Protein AF-A0A817XVI7-F1 (afdb_monomer_lite)

Foldseek 3Di:
DAFPCPQVVLVVCVVVVHAAEAADDDPDDDPWLPPDWDWDDLVVVVVVCVVVVVVVPVDDDDDPPCPPPDPPDDGTDTGDTDHPPVSHDWYHYPVGIRD

Secondary structure (DSSP, 8-state):
-EETTHHHHHHHHHHTT---EE----SS--SSSSTT-PBPPHHHHHHHHHHHHHHSTTS-------TTS-TT-----BSEE---GGG--EEE-SS-EE-

Radius of gyration: 18.58 Å; chains: 1; bounding box: 48×21×47 Å

Sequence (99 aa):
MNQFSTAQISLIAKANNIPVVKHKFFESVQIDSFVSNKLDDQSELTTNHSVLRSAMLFSSSTSQTSNSSKSNLNSLDMTCDVIPPIFISTVITELDILS

pLDDT: mean 71.24, std 16.03, range [36.44, 93.44]

Structure (mmCIF, N/CA/C/O backbone):
data_AF-A0A817XVI7-F1
#
_entry.id   AF-A0A817XVI7-F1
#
loop_
_atom_site.group_PDB
_atom_site.id
_atom_site.type_symbol
_atom_site.label_atom_id
_atom_site.label_alt_id
_atom_site.label_comp_id
_atom_site.label_asym_id
_atom_site.label_entity_id
_atom_site.label_seq_id
_atom_site.pdbx_PDB_ins_code
_atom_site.Cartn_x
_atom_site.Cartn_y
_atom_site.Cartn_z
_atom_site.occupancy
_atom_site.B_iso_or_equiv
_atom_site.auth_seq_id
_atom_site.auth_comp_id
_atom_site.auth_asym_id
_atom_site.auth_atom_id
_atom_site.pdbx_PDB_model_num
ATOM 1 N N . MET A 1 1 ? -7.157 3.615 -3.381 1.00 61.94 1 MET A N 1
ATOM 2 C CA . MET A 1 1 ? -5.853 3.512 -4.060 1.00 61.94 1 MET A CA 1
ATOM 3 C C . MET A 1 1 ? -4.848 4.406 -3.363 1.00 61.94 1 MET A C 1
ATOM 5 O O . MET A 1 1 ? -5.215 5.497 -2.933 1.00 61.94 1 MET A O 1
ATOM 9 N N . ASN A 1 2 ? -3.619 3.929 -3.212 1.00 68.00 2 ASN A N 1
ATOM 10 C CA . ASN A 1 2 ? -2.509 4.669 -2.621 1.00 68.00 2 ASN A CA 1
ATOM 11 C C . ASN A 1 2 ? -1.416 4.870 -3.679 1.00 68.00 2 ASN A C 1
ATOM 13 O O . ASN A 1 2 ? -1.496 4.281 -4.756 1.00 68.00 2 ASN A O 1
ATOM 17 N N . GLN A 1 3 ? -0.435 5.735 -3.406 1.00 77.31 3 GLN A N 1
ATOM 18 C CA . GLN A 1 3 ? 0.705 5.918 -4.306 1.00 77.31 3 GLN A CA 1
ATOM 19 C C . GLN A 1 3 ? 1.474 4.600 -4.451 1.00 77.31 3 GLN A C 1
ATOM 21 O O . GLN A 1 3 ? 1.526 3.806 -3.510 1.00 77.31 3 GLN A O 1
ATOM 26 N N . PHE A 1 4 ? 2.069 4.376 -5.619 1.00 73.75 4 PHE A N 1
ATOM 27 C CA . PHE A 1 4 ? 2.897 3.207 -5.888 1.00 73.75 4 PHE A CA 1
ATOM 28 C C . PHE A 1 4 ? 3.903 2.933 -4.756 1.00 73.75 4 PHE A C 1
ATOM 30 O O . PHE A 1 4 ? 4.560 3.850 -4.265 1.00 73.75 4 PHE A O 1
ATOM 37 N N . SER A 1 5 ? 4.043 1.661 -4.373 1.00 77.12 5 SER A N 1
ATOM 38 C CA . SER A 1 5 ? 4.887 1.133 -3.281 1.00 77.12 5 SER A CA 1
ATOM 39 C C . SER A 1 5 ? 4.295 1.183 -1.869 1.00 77.12 5 SER A C 1
ATOM 41 O O . SER A 1 5 ? 4.886 0.608 -0.949 1.00 77.12 5 SER A O 1
ATOM 43 N N . THR A 1 6 ? 3.123 1.784 -1.654 1.00 83.56 6 THR A N 1
ATOM 44 C CA . THR A 1 6 ? 2.515 1.820 -0.313 1.00 83.56 6 THR A CA 1
ATOM 45 C C . THR A 1 6 ? 2.129 0.420 0.188 1.00 83.56 6 THR A C 1
ATOM 47 O O . THR A 1 6 ? 2.262 0.132 1.378 1.00 83.56 6 THR A O 1
ATOM 50 N N . ALA A 1 7 ? 1.720 -0.495 -0.696 1.00 85.00 7 ALA A N 1
ATOM 51 C CA . ALA A 1 7 ? 1.419 -1.884 -0.345 1.00 85.00 7 ALA A CA 1
ATOM 52 C C . ALA A 1 7 ? 2.670 -2.658 0.101 1.00 85.00 7 ALA A C 1
ATOM 54 O O . ALA A 1 7 ? 2.609 -3.431 1.059 1.00 85.00 7 ALA A O 1
ATOM 55 N N . GLN A 1 8 ? 3.819 -2.414 -0.536 1.00 87.56 8 GLN A N 1
ATOM 56 C CA . GLN A 1 8 ? 5.092 -3.033 -0.151 1.00 87.56 8 GLN A CA 1
ATOM 57 C C . GLN A 1 8 ? 5.573 -2.522 1.210 1.00 87.56 8 GLN A C 1
ATOM 59 O O . GLN A 1 8 ? 5.972 -3.311 2.066 1.00 87.56 8 GLN A O 1
ATOM 64 N N . ILE A 1 9 ? 5.467 -1.210 1.446 1.00 88.75 9 ILE A N 1
ATOM 65 C CA . ILE A 1 9 ? 5.782 -0.603 2.746 1.00 88.75 9 ILE A CA 1
ATOM 66 C C . ILE A 1 9 ? 4.879 -1.193 3.834 1.00 88.75 9 ILE A C 1
ATOM 68 O O . ILE A 1 9 ? 5.356 -1.569 4.902 1.00 88.75 9 ILE A O 1
ATOM 72 N N . SER A 1 10 ? 3.582 -1.329 3.551 1.00 86.56 10 SER A N 1
ATOM 73 C CA . SER A 1 10 ? 2.604 -1.891 4.482 1.00 86.56 10 SER A CA 1
ATOM 74 C C . SER A 1 10 ? 2.891 -3.360 4.826 1.00 86.56 10 SER A C 1
ATOM 76 O O . SER A 1 10 ? 2.775 -3.747 5.989 1.00 86.56 10 SER A O 1
ATOM 78 N N . LEU A 1 11 ? 3.352 -4.156 3.856 1.00 88.69 11 LEU A N 1
ATOM 79 C CA . LEU A 1 11 ? 3.795 -5.534 4.082 1.00 88.69 11 LEU A CA 1
ATOM 80 C C . LEU A 1 11 ? 5.000 -5.597 5.033 1.00 88.69 11 LEU A C 1
ATOM 82 O O . LEU A 1 11 ? 4.994 -6.369 5.993 1.00 88.69 11 LEU A O 1
ATOM 86 N N . ILE A 1 12 ? 6.022 -4.771 4.789 1.00 92.06 12 ILE A N 1
ATOM 87 C CA . ILE A 1 12 ? 7.229 -4.719 5.628 1.00 92.06 12 ILE A CA 1
ATOM 88 C C . ILE A 1 12 ? 6.885 -4.219 7.035 1.00 92.06 12 ILE A C 1
ATOM 90 O O . ILE A 1 12 ? 7.356 -4.786 8.022 1.00 92.06 12 ILE A O 1
ATOM 94 N N . ALA A 1 13 ? 6.038 -3.194 7.146 1.00 90.44 13 ALA A N 1
ATOM 95 C CA . ALA A 1 13 ? 5.565 -2.679 8.427 1.00 90.44 13 ALA A CA 1
ATOM 96 C C . ALA A 1 13 ? 4.849 -3.774 9.227 1.00 90.44 13 ALA A C 1
ATOM 98 O O . ALA A 1 13 ? 5.186 -4.010 10.388 1.00 90.44 13 ALA A O 1
ATOM 99 N N . LYS A 1 14 ? 3.948 -4.526 8.580 1.00 89.56 14 LYS A N 1
ATOM 100 C CA . LYS A 1 14 ? 3.250 -5.648 9.211 1.00 89.56 14 LYS A CA 1
ATOM 101 C C . LYS A 1 14 ? 4.214 -6.733 9.693 1.00 89.56 14 LYS A C 1
ATOM 103 O O . LYS A 1 14 ? 4.051 -7.219 10.809 1.00 89.56 14 LYS A O 1
ATOM 108 N N . ALA A 1 15 ? 5.227 -7.079 8.897 1.00 92.12 15 ALA A N 1
ATOM 109 C CA . ALA A 1 15 ? 6.248 -8.058 9.279 1.00 92.12 15 ALA A CA 1
ATOM 110 C C . ALA A 1 15 ? 7.068 -7.625 10.512 1.00 92.12 15 ALA A C 1
ATOM 112 O O . ALA A 1 15 ? 7.545 -8.474 11.260 1.00 92.12 15 ALA A O 1
ATOM 113 N N . ASN A 1 16 ? 7.189 -6.316 10.750 1.00 93.44 16 ASN A N 1
ATOM 114 C CA . ASN A 1 16 ? 7.881 -5.739 11.904 1.00 93.44 16 ASN A CA 1
ATOM 115 C C . ASN A 1 16 ? 6.933 -5.341 13.051 1.00 93.44 16 ASN A C 1
ATOM 117 O O . ASN A 1 16 ? 7.358 -4.663 13.983 1.00 93.44 16 ASN A O 1
ATOM 121 N N . ASN A 1 17 ? 5.658 -5.752 13.009 1.00 90.44 17 ASN A N 1
ATOM 122 C CA . ASN A 1 17 ? 4.624 -5.378 13.986 1.00 90.44 17 ASN A CA 1
ATOM 123 C C . ASN A 1 17 ? 4.412 -3.858 14.129 1.00 90.44 17 ASN A C 1
ATOM 125 O O . ASN A 1 17 ? 3.987 -3.377 15.179 1.00 90.44 17 ASN A O 1
ATOM 129 N N . ILE A 1 18 ? 4.694 -3.098 13.070 1.00 92.56 18 ILE A N 1
ATOM 130 C CA . ILE A 1 18 ? 4.466 -1.654 13.012 1.00 92.56 18 ILE A CA 1
ATOM 131 C C . ILE A 1 18 ? 3.047 -1.414 12.468 1.00 92.56 18 ILE A C 1
ATOM 133 O O . ILE A 1 18 ? 2.708 -1.960 11.411 1.00 92.56 18 ILE A O 1
ATOM 137 N N . PRO A 1 19 ? 2.201 -0.621 13.154 1.00 87.06 19 PRO A N 1
ATOM 138 C CA . PRO A 1 19 ? 0.838 -0.357 12.708 1.00 87.06 19 PRO A CA 1
ATOM 139 C C . PRO A 1 19 ? 0.815 0.533 11.461 1.00 87.06 19 PRO A C 1
ATOM 141 O O . PRO A 1 19 ? 1.583 1.487 11.343 1.00 87.06 19 PRO A O 1
ATOM 144 N N . VAL A 1 20 ? -0.108 0.242 10.542 1.00 87.12 20 VAL A N 1
ATOM 145 C CA . VAL 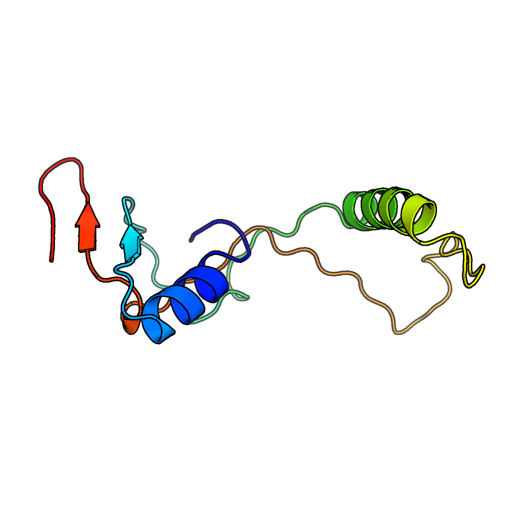A 1 20 ? -0.301 1.018 9.306 1.00 87.12 20 VAL A CA 1
ATOM 146 C C . VAL A 1 20 ? -1.614 1.783 9.392 1.00 87.12 20 VAL A C 1
ATOM 148 O O . VAL A 1 20 ? -2.672 1.191 9.611 1.00 87.12 20 VAL A O 1
ATOM 151 N N . VAL A 1 21 ? -1.543 3.098 9.187 1.00 85.31 21 VAL A N 1
ATOM 152 C CA . VAL A 1 21 ? -2.685 4.010 9.289 1.00 85.31 21 VAL A CA 1
ATOM 153 C C . VAL A 1 21 ? -3.084 4.517 7.906 1.00 85.31 21 VAL A C 1
ATOM 155 O O . VAL A 1 21 ? -2.229 4.916 7.115 1.00 85.31 21 VAL A O 1
ATOM 158 N N . LYS A 1 22 ? -4.386 4.526 7.606 1.00 83.69 22 LYS A N 1
ATOM 159 C CA . LYS A 1 22 ? -4.933 5.025 6.334 1.00 83.69 22 LYS A CA 1
ATOM 160 C C . LYS A 1 22 ? -5.975 6.109 6.581 1.00 83.69 22 LYS A C 1
ATOM 162 O O . LYS A 1 22 ? -6.831 5.935 7.428 1.00 83.69 22 LYS A O 1
ATOM 167 N N . HIS A 1 23 ? -5.948 7.198 5.814 1.00 78.31 23 HIS A N 1
ATOM 168 C CA . HIS A 1 23 ? -6.829 8.353 6.060 1.00 78.31 23 HIS A CA 1
ATOM 169 C C . HIS A 1 23 ? -8.012 8.511 5.081 1.00 78.31 23 HIS A C 1
ATOM 171 O O . HIS A 1 23 ? -8.724 9.502 5.122 1.00 78.31 23 HIS A O 1
ATOM 177 N N . LYS A 1 24 ? -8.149 7.629 4.076 1.00 71.31 24 LYS A N 1
ATOM 178 C CA . LYS A 1 24 ? -9.056 7.876 2.938 1.00 71.31 24 LYS A CA 1
ATOM 179 C C . LYS A 1 24 ? -9.786 6.622 2.487 1.00 71.31 24 LYS A C 1
ATOM 181 O O . LYS A 1 24 ? -9.153 5.604 2.186 1.00 71.31 24 LYS A O 1
ATOM 186 N N . PHE A 1 25 ? -11.106 6.740 2.386 1.00 66.94 25 PHE A N 1
ATOM 187 C CA . PHE A 1 25 ? -11.975 5.743 1.775 1.00 66.94 25 PHE A CA 1
ATOM 188 C C . PHE A 1 25 ? -12.084 5.936 0.268 1.00 66.94 25 PHE A C 1
ATOM 190 O O . PHE A 1 25 ? -11.905 7.031 -0.262 1.00 66.94 25 PHE A O 1
ATOM 197 N N . PHE A 1 26 ? -12.382 4.838 -0.413 1.00 66.56 26 PHE A N 1
ATOM 198 C CA . PHE A 1 26 ? -12.731 4.816 -1.823 1.00 66.56 26 PHE A CA 1
ATOM 199 C C . PHE A 1 26 ? -14.035 4.030 -1.942 1.00 66.56 26 PHE A C 1
ATOM 201 O O . PHE A 1 26 ? -14.180 2.997 -1.295 1.00 66.56 26 PHE A O 1
ATOM 208 N N . GLU A 1 27 ? -14.976 4.539 -2.731 1.00 61.50 27 GLU A N 1
ATOM 209 C CA . GLU A 1 27 ? -16.284 3.906 -2.951 1.00 61.50 27 GLU A CA 1
ATOM 210 C C . GLU A 1 27 ? -16.174 2.658 -3.845 1.00 61.50 27 GLU A C 1
ATOM 212 O O . GLU A 1 27 ? -16.994 1.747 -3.774 1.00 61.50 27 GLU A O 1
ATOM 217 N N . SER A 1 28 ? -15.114 2.576 -4.654 1.00 69.88 28 SER A N 1
ATOM 218 C CA . SER A 1 28 ? -14.813 1.425 -5.498 1.00 69.88 28 SER A CA 1
ATOM 219 C C . SER A 1 28 ? -14.007 0.353 -4.757 1.00 69.88 28 SER A C 1
ATOM 221 O O . SER A 1 28 ? -13.019 0.635 -4.074 1.00 69.88 28 SER A O 1
ATOM 223 N N . VAL A 1 29 ? -14.403 -0.909 -4.948 1.00 74.75 29 VAL A N 1
ATOM 224 C CA . VAL A 1 29 ? -13.658 -2.085 -4.483 1.00 74.75 29 VAL A CA 1
ATOM 225 C C . VAL A 1 29 ? -12.803 -2.611 -5.631 1.00 74.75 29 VAL A C 1
ATOM 227 O O . VAL A 1 29 ? -13.308 -2.897 -6.714 1.00 74.75 29 VAL A O 1
ATOM 230 N N . GLN A 1 30 ? -11.503 -2.748 -5.386 1.00 76.44 30 GLN A N 1
ATOM 231 C CA . GLN A 1 30 ? -10.543 -3.330 -6.320 1.00 76.44 30 GLN A CA 1
ATOM 232 C C . GLN A 1 30 ? -9.812 -4.476 -5.631 1.00 76.44 30 GLN A C 1
ATOM 234 O O . GLN A 1 30 ? -9.409 -4.353 -4.474 1.00 76.44 30 GLN A O 1
ATOM 239 N N . ILE A 1 31 ? -9.665 -5.590 -6.345 1.00 80.75 31 ILE A N 1
ATOM 240 C CA . ILE A 1 31 ? -9.008 -6.805 -5.840 1.00 80.75 31 ILE A CA 1
ATOM 241 C C . ILE A 1 31 ? -7.524 -6.816 -6.232 1.00 80.75 31 ILE A C 1
ATOM 243 O O . ILE A 1 31 ? -6.703 -7.409 -5.537 1.00 80.75 31 ILE A O 1
ATOM 247 N N . ASP A 1 32 ? -7.167 -6.115 -7.310 1.00 80.88 32 ASP A N 1
ATOM 248 C CA . ASP A 1 32 ? -5.800 -5.985 -7.798 1.00 80.88 32 ASP A CA 1
ATOM 249 C C . ASP A 1 32 ? -5.442 -4.523 -8.120 1.00 80.88 32 ASP A C 1
ATOM 251 O O . ASP A 1 32 ? -6.283 -3.626 -8.072 1.00 80.88 32 ASP A O 1
ATOM 255 N N . SER A 1 33 ? -4.163 -4.291 -8.430 1.00 81.88 33 SER A N 1
ATOM 256 C CA . SER A 1 33 ? -3.637 -2.974 -8.826 1.00 81.88 33 SER A CA 1
ATOM 257 C C . SER A 1 33 ? -3.581 -2.773 -10.349 1.00 81.88 33 SER A C 1
ATOM 259 O O . SER A 1 33 ? -2.969 -1.811 -10.807 1.00 81.88 33 SER A O 1
ATOM 261 N N . PHE A 1 34 ? -4.179 -3.670 -11.142 1.00 82.25 34 PHE A N 1
ATOM 262 C CA . PHE A 1 34 ? -4.095 -3.666 -12.608 1.00 82.25 34 PHE A CA 1
ATOM 263 C C . PHE A 1 34 ? -5.391 -3.203 -13.276 1.00 82.25 34 PHE A C 1
ATOM 265 O O . PHE A 1 34 ? -5.339 -2.527 -14.299 1.00 82.25 34 PHE A O 1
ATOM 272 N N . VAL A 1 35 ? -6.549 -3.534 -12.700 1.00 80.69 35 VAL A N 1
ATOM 273 C CA . VAL A 1 35 ? -7.871 -3.281 -13.295 1.00 80.69 35 VAL A CA 1
ATOM 274 C C . VAL A 1 35 ? -8.137 -1.794 -13.515 1.00 80.69 35 VAL A C 1
ATOM 276 O O . VAL A 1 35 ? -8.740 -1.410 -14.513 1.00 80.69 35 VAL A O 1
ATOM 279 N N . SER A 1 36 ? -7.704 -0.941 -12.591 1.00 73.81 36 SER A N 1
ATOM 280 C CA . SER A 1 36 ? -7.915 0.501 -12.695 1.00 73.81 36 SER A CA 1
ATOM 281 C C . SER A 1 36 ? -6.731 1.227 -12.078 1.00 73.81 36 SER A C 1
ATOM 283 O O . SER A 1 36 ? -6.773 1.666 -10.926 1.00 73.81 36 SER A O 1
ATOM 285 N N . ASN A 1 37 ? -5.677 1.355 -12.878 1.00 78.75 37 ASN A N 1
ATOM 286 C CA . ASN A 1 37 ? -4.495 2.131 -12.546 1.00 78.75 37 ASN A CA 1
ATOM 287 C C . ASN A 1 37 ? -4.269 3.234 -13.576 1.00 78.75 37 ASN A C 1
ATOM 289 O O . ASN A 1 37 ? -4.633 3.098 -14.745 1.00 78.75 37 ASN A O 1
ATOM 293 N N . LYS A 1 38 ? -3.640 4.318 -13.133 1.00 80.38 38 LYS A N 1
ATOM 294 C CA . LYS A 1 38 ? -3.095 5.316 -14.041 1.00 80.38 38 LYS A CA 1
ATOM 295 C C . LYS A 1 38 ? -1.681 4.868 -14.411 1.00 80.38 38 LYS A C 1
ATOM 297 O O . LYS A 1 38 ? -0.915 4.471 -13.535 1.00 80.38 38 LYS A O 1
ATOM 302 N N . LEU A 1 39 ? -1.377 4.886 -15.704 1.00 80.06 39 LEU A N 1
ATOM 303 C CA . LEU A 1 39 ? -0.018 4.702 -16.199 1.00 80.06 39 LEU A CA 1
ATOM 304 C C . LEU A 1 39 ? 0.581 6.080 -16.436 1.00 80.06 39 LEU A C 1
ATOM 306 O O . LEU A 1 39 ? -0.091 6.939 -17.018 1.00 80.06 39 LEU A O 1
ATOM 310 N N . ASP A 1 40 ? 1.800 6.283 -15.951 1.00 74.81 40 ASP A N 1
ATOM 311 C CA . ASP A 1 40 ? 2.541 7.514 -16.210 1.00 74.81 40 ASP A CA 1
ATOM 312 C C . ASP A 1 40 ? 3.358 7.416 -17.505 1.00 74.81 40 ASP A C 1
ATOM 314 O O . ASP A 1 40 ? 3.456 6.345 -18.117 1.00 74.81 40 ASP A O 1
ATOM 318 N N . ASP A 1 41 ? 3.908 8.543 -17.960 1.00 74.44 41 ASP A N 1
ATOM 319 C CA . ASP A 1 41 ? 4.709 8.565 -19.183 1.00 74.44 41 ASP A CA 1
ATOM 320 C C . ASP A 1 41 ? 6.002 7.745 -19.022 1.00 74.44 41 ASP A C 1
ATOM 322 O O . ASP A 1 41 ? 6.879 8.032 -18.208 1.00 74.44 41 ASP A O 1
ATOM 326 N N . GLN A 1 42 ? 6.162 6.736 -19.880 1.00 67.00 42 GLN A N 1
ATOM 327 C CA . GLN A 1 42 ? 7.335 5.862 -19.908 1.00 67.00 42 GLN A CA 1
ATOM 328 C C . GLN A 1 42 ? 8.642 6.620 -20.195 1.00 67.00 42 GLN A C 1
ATOM 330 O O . GLN A 1 42 ? 9.726 6.109 -19.895 1.00 67.00 42 GLN A O 1
ATOM 335 N N . SER A 1 43 ? 8.564 7.817 -20.790 1.00 65.00 43 SER A N 1
ATOM 336 C CA . SER A 1 43 ? 9.733 8.656 -21.061 1.00 65.00 43 SER A CA 1
ATOM 337 C C . SER A 1 43 ? 10.421 9.137 -19.7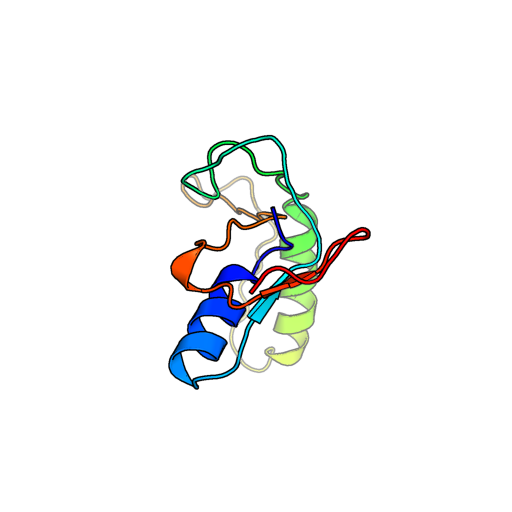70 1.00 65.00 43 SER A C 1
ATOM 339 O O . SER A 1 43 ? 11.656 9.215 -19.716 1.00 65.00 43 SER A O 1
ATOM 341 N N . GLU A 1 44 ? 9.662 9.344 -18.689 1.00 63.34 44 GLU A N 1
ATOM 342 C CA . GLU A 1 44 ? 10.181 9.786 -17.391 1.00 63.34 44 GLU A CA 1
ATOM 343 C C . GLU A 1 44 ? 11.066 8.709 -16.738 1.00 63.34 44 GLU A C 1
ATOM 345 O O . GLU A 1 44 ? 12.141 9.003 -16.198 1.00 63.34 44 GLU A O 1
ATOM 350 N N . LEU A 1 45 ? 10.705 7.433 -16.911 1.00 61.31 45 LEU A N 1
ATOM 351 C CA . LEU A 1 45 ? 11.478 6.295 -16.407 1.00 61.31 45 LEU A CA 1
ATOM 352 C C . LEU A 1 45 ? 12.881 6.218 -17.039 1.00 61.31 45 LEU A C 1
ATOM 354 O O . LEU A 1 45 ? 13.864 5.890 -16.367 1.00 61.31 45 LEU A O 1
ATOM 358 N N . THR A 1 46 ? 13.009 6.561 -18.326 1.00 61.94 46 THR A N 1
ATOM 359 C CA . THR A 1 46 ? 14.306 6.538 -19.033 1.00 61.94 46 THR A CA 1
ATOM 360 C C . THR A 1 46 ? 15.254 7.642 -18.559 1.00 61.94 46 THR A C 1
ATOM 362 O O . THR A 1 46 ? 16.470 7.432 -18.470 1.00 61.94 46 THR A O 1
ATOM 365 N N . THR A 1 47 ? 14.697 8.791 -18.176 1.00 57.19 47 THR A N 1
ATOM 366 C CA . THR A 1 47 ? 15.450 9.958 -17.707 1.00 57.19 47 THR A CA 1
ATOM 367 C C . THR A 1 47 ? 16.027 9.707 -16.314 1.00 57.19 47 THR A C 1
ATOM 369 O O . THR A 1 47 ? 17.227 9.901 -16.102 1.00 57.19 47 THR A O 1
ATOM 372 N N . ASN A 1 48 ? 15.233 9.149 -15.395 1.00 53.75 48 ASN A N 1
ATOM 373 C CA . ASN A 1 48 ? 15.691 8.781 -14.049 1.00 53.75 48 ASN A CA 1
ATOM 374 C C . ASN A 1 48 ? 16.744 7.661 -14.073 1.00 53.75 48 ASN A C 1
ATOM 376 O O . ASN A 1 48 ? 17.724 7.697 -13.321 1.00 53.75 48 ASN A O 1
ATOM 380 N N . HIS A 1 49 ? 16.615 6.714 -15.008 1.00 53.28 49 HIS A N 1
ATOM 381 C CA . HIS A 1 49 ? 17.655 5.718 -15.254 1.00 53.28 49 HIS A CA 1
ATOM 382 C C . HIS A 1 49 ? 18.976 6.348 -15.705 1.00 53.28 49 HIS A C 1
ATOM 384 O O . HIS A 1 49 ? 20.026 5.860 -15.301 1.00 53.28 49 HIS A O 1
ATOM 390 N N . SER A 1 50 ? 18.969 7.416 -16.508 1.00 50.56 50 SER A N 1
ATOM 391 C CA . SER A 1 50 ? 20.202 8.077 -16.967 1.00 50.56 50 SER A CA 1
ATOM 392 C C . SER A 1 50 ? 20.970 8.782 -15.836 1.00 50.56 50 SER A C 1
ATOM 394 O O . SER A 1 50 ? 22.201 8.711 -15.787 1.00 50.56 50 SER A O 1
ATOM 396 N N . VAL A 1 51 ? 20.261 9.376 -14.871 1.00 51.66 51 VAL A N 1
ATOM 397 C CA . VAL A 1 51 ? 20.858 10.050 -13.705 1.00 51.66 51 VAL A CA 1
ATOM 398 C C . VAL A 1 51 ? 21.413 9.025 -12.711 1.00 51.66 51 VAL A C 1
ATOM 400 O O . VAL A 1 51 ? 22.567 9.129 -12.297 1.00 51.66 51 VAL A O 1
ATOM 403 N N . LEU A 1 52 ? 20.658 7.962 -12.410 1.00 49.97 52 LEU A N 1
ATOM 404 C CA . LEU A 1 52 ? 21.146 6.844 -11.587 1.00 49.97 52 LEU A CA 1
ATOM 405 C C . LEU A 1 52 ? 22.296 6.084 -12.261 1.00 49.97 52 LEU A C 1
ATOM 407 O O . LEU A 1 52 ? 23.232 5.638 -11.600 1.00 49.97 52 LEU A O 1
ATOM 411 N N . ARG A 1 53 ? 22.274 5.977 -13.592 1.00 45.53 53 ARG A N 1
ATOM 412 C CA . ARG A 1 53 ? 23.364 5.394 -14.375 1.00 45.53 53 ARG A CA 1
ATOM 413 C C . ARG A 1 53 ? 24.609 6.268 -14.379 1.00 45.53 53 ARG A C 1
ATOM 415 O O . ARG A 1 53 ? 25.692 5.708 -14.420 1.00 45.53 53 ARG A O 1
ATOM 422 N N . SER A 1 54 ? 24.478 7.589 -14.282 1.00 46.41 54 SER A N 1
ATOM 423 C CA . SER A 1 54 ? 25.615 8.507 -14.116 1.00 46.41 54 SER A CA 1
ATOM 424 C C . SER A 1 54 ? 26.304 8.323 -12.759 1.00 46.41 54 SER A C 1
ATOM 426 O O . SER A 1 54 ? 27.523 8.424 -12.679 1.00 46.41 54 SER A O 1
ATOM 428 N N . ALA A 1 55 ? 25.554 7.945 -11.717 1.00 46.91 55 ALA A N 1
ATOM 429 C CA . ALA A 1 55 ? 26.116 7.536 -10.426 1.00 46.91 55 ALA A CA 1
ATOM 430 C C . ALA A 1 55 ? 26.709 6.106 -10.442 1.00 46.91 55 ALA A C 1
ATOM 432 O O . ALA A 1 55 ? 27.642 5.818 -9.698 1.00 46.91 55 ALA A O 1
ATOM 433 N N . MET A 1 56 ? 26.211 5.218 -11.314 1.00 43.66 56 MET A N 1
ATOM 434 C CA . MET A 1 56 ? 26.712 3.843 -11.515 1.00 43.66 56 MET A CA 1
ATOM 435 C C . MET A 1 56 ? 27.726 3.691 -12.668 1.00 43.66 56 MET A C 1
ATOM 437 O O . MET A 1 56 ? 28.161 2.579 -12.974 1.00 43.66 56 MET A O 1
ATOM 441 N N . LEU A 1 57 ? 28.144 4.787 -13.309 1.00 41.00 57 LEU A N 1
ATOM 442 C CA . LEU A 1 57 ? 28.990 4.803 -14.511 1.00 41.00 57 LEU A CA 1
ATOM 443 C C . LEU A 1 57 ? 30.483 4.559 -14.213 1.00 41.00 57 LEU A C 1
ATOM 445 O O . LEU A 1 57 ? 31.359 5.156 -14.828 1.00 41.00 57 LEU A O 1
ATOM 449 N N . PHE A 1 58 ? 30.770 3.612 -13.318 1.00 38.09 58 PHE A N 1
ATOM 450 C CA . PHE A 1 58 ? 32.016 2.841 -13.331 1.00 38.09 58 PHE A CA 1
ATOM 451 C C . PHE A 1 58 ? 31.846 1.433 -13.909 1.00 38.09 58 PHE A C 1
ATOM 453 O O . PHE A 1 58 ? 32.819 0.686 -13.980 1.00 38.09 58 PHE A O 1
ATOM 460 N N . SER A 1 59 ? 30.659 1.037 -14.380 1.00 38.00 59 SER A N 1
ATOM 461 C CA . SER A 1 59 ? 30.532 -0.200 -15.155 1.00 38.00 59 SER A CA 1
ATOM 462 C C . SER A 1 59 ? 29.387 -0.152 -16.166 1.00 38.00 59 SER A C 1
ATOM 464 O O . SER A 1 59 ? 28.220 0.008 -15.825 1.00 38.00 59 SER A O 1
ATOM 466 N N . SER A 1 60 ? 29.758 -0.377 -17.428 1.00 36.44 60 SER A N 1
ATOM 467 C CA . SER A 1 60 ? 28.894 -0.894 -18.498 1.00 36.44 60 SER A CA 1
ATOM 468 C C . SER A 1 60 ? 28.003 0.122 -19.233 1.00 36.44 60 SER A C 1
ATOM 470 O O . SER A 1 60 ? 26.795 0.290 -19.019 1.00 36.44 60 SER A O 1
ATOM 472 N N . SER A 1 61 ? 28.637 0.737 -20.225 1.00 45.38 61 SER A N 1
ATOM 473 C CA . SER A 1 61 ? 28.060 1.312 -21.438 1.00 45.38 61 SER A CA 1
ATOM 474 C C . SER A 1 61 ? 27.049 0.371 -22.111 1.00 45.38 61 SER A C 1
ATOM 476 O O . SER A 1 61 ? 27.395 -0.707 -22.574 1.00 45.38 61 SER A O 1
ATOM 478 N N . THR A 1 62 ? 25.783 0.783 -22.212 1.00 40.97 62 THR A N 1
ATOM 479 C CA . THR A 1 62 ? 24.799 0.270 -23.190 1.00 40.97 62 THR A CA 1
ATOM 480 C C . THR A 1 62 ? 23.651 1.270 -23.287 1.00 40.97 62 THR A C 1
ATOM 482 O O . THR A 1 62 ? 22.707 1.237 -22.496 1.00 40.97 62 THR A O 1
ATOM 485 N N . SER A 1 63 ? 23.776 2.179 -24.248 1.00 43.22 63 SER A N 1
ATOM 486 C CA . SER A 1 63 ? 22.769 3.155 -24.659 1.00 43.22 63 SER A CA 1
ATOM 487 C C . SER A 1 63 ? 21.405 2.490 -24.887 1.00 43.22 63 SER A C 1
ATOM 489 O O . SER A 1 63 ? 21.282 1.614 -25.740 1.00 43.22 63 SER A O 1
ATOM 491 N N . GLN A 1 64 ? 20.378 2.889 -24.133 1.00 50.16 64 GLN A N 1
ATOM 492 C CA . GLN A 1 64 ? 18.980 2.641 -24.499 1.00 50.16 64 GLN A CA 1
ATOM 493 C C . GLN A 1 64 ? 18.434 3.926 -25.122 1.00 50.16 64 GLN A C 1
ATOM 495 O O . GLN A 1 64 ? 17.695 4.672 -24.498 1.00 50.16 64 GLN A O 1
ATOM 500 N N . THR A 1 65 ? 18.879 4.222 -26.342 1.00 43.12 65 THR A N 1
ATOM 501 C CA . THR A 1 65 ? 18.402 5.361 -27.146 1.00 43.12 65 THR A CA 1
ATOM 502 C C . THR A 1 65 ? 17.656 4.903 -28.402 1.00 43.12 65 THR A C 1
ATOM 504 O O . THR A 1 65 ? 17.466 5.678 -29.331 1.00 43.12 65 THR A O 1
ATOM 507 N N . SER A 1 66 ? 17.202 3.647 -28.447 1.00 43.06 66 SER A N 1
ATOM 508 C CA . SER A 1 66 ? 16.405 3.113 -29.557 1.00 43.06 66 SER A CA 1
ATOM 509 C C . SER A 1 66 ? 15.276 2.212 -29.047 1.00 43.06 66 SER A C 1
ATOM 511 O O . SER A 1 66 ? 15.289 0.992 -29.217 1.00 43.06 66 SER A O 1
ATOM 513 N N . ASN A 1 67 ? 14.264 2.819 -28.427 1.00 48.94 67 ASN A N 1
ATOM 514 C CA . ASN A 1 67 ? 13.050 2.122 -27.979 1.00 48.94 67 ASN A CA 1
ATOM 515 C C . ASN A 1 67 ? 12.120 1.678 -29.131 1.00 48.94 67 ASN A C 1
ATOM 517 O O . ASN A 1 67 ? 10.993 1.280 -28.871 1.00 48.94 67 ASN A O 1
ATOM 521 N N . SER A 1 68 ? 12.567 1.685 -30.395 1.00 47.34 68 SER A N 1
ATOM 522 C CA . SER A 1 68 ? 11.787 1.129 -31.514 1.00 47.34 68 SER A CA 1
ATOM 523 C C . SER A 1 68 ? 12.252 -0.252 -31.998 1.00 47.34 68 SER A C 1
ATOM 525 O O . SER A 1 68 ? 11.614 -0.820 -32.878 1.00 47.34 68 SER A O 1
ATOM 527 N N . SER A 1 69 ? 13.334 -0.827 -31.450 1.00 47.66 69 SER A N 1
ATOM 528 C CA . SER A 1 69 ? 13.979 -2.011 -32.052 1.00 47.66 69 SER A CA 1
ATOM 529 C C . SER A 1 69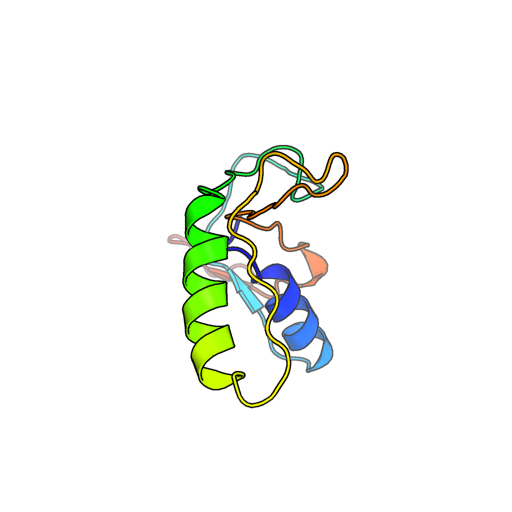 ? 14.242 -3.185 -31.098 1.00 47.66 69 SER A C 1
ATOM 531 O O . SER A 1 69 ? 15.157 -3.976 -31.327 1.00 47.66 69 SER A O 1
ATOM 533 N N . LYS A 1 70 ? 13.466 -3.324 -30.017 1.00 55.56 70 LYS A N 1
ATOM 534 C CA . LYS A 1 70 ? 13.457 -4.534 -29.175 1.00 55.56 70 LYS A CA 1
ATOM 535 C C . LYS A 1 70 ? 12.011 -4.971 -28.981 1.00 55.56 70 LYS A C 1
ATOM 537 O O . LYS A 1 70 ? 11.342 -4.488 -28.078 1.00 55.56 70 LYS A O 1
ATOM 542 N N . SER A 1 71 ? 11.540 -5.874 -29.842 1.00 60.72 71 SER A N 1
ATOM 543 C CA . SER A 1 71 ? 10.121 -6.254 -29.981 1.00 60.72 71 SER A CA 1
ATOM 544 C C . SER A 1 71 ? 9.443 -6.771 -28.705 1.00 60.72 71 SER A C 1
ATOM 546 O O . SER A 1 71 ? 8.226 -6.901 -28.690 1.00 60.72 71 SER A O 1
ATOM 548 N N . ASN A 1 72 ? 10.210 -7.077 -27.654 1.00 70.38 72 ASN A N 1
ATOM 549 C CA . ASN A 1 72 ? 9.722 -7.714 -26.430 1.00 70.38 72 ASN A CA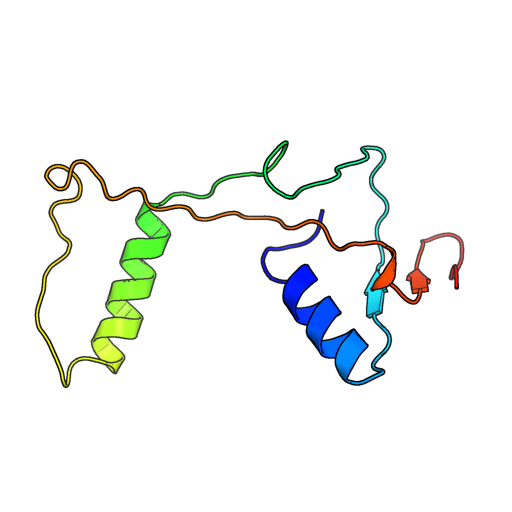 1
ATOM 550 C C . ASN A 1 72 ? 9.952 -6.871 -25.162 1.00 70.38 72 ASN A C 1
ATOM 552 O O . ASN A 1 72 ? 9.712 -7.368 -24.065 1.00 70.38 72 ASN A O 1
ATOM 556 N N . LEU A 1 73 ? 10.458 -5.636 -25.269 1.00 67.00 73 LEU A N 1
ATOM 557 C CA . LEU A 1 73 ? 10.643 -4.768 -24.102 1.00 67.00 73 LEU A CA 1
ATOM 558 C C . LEU A 1 73 ? 9.499 -3.762 -24.013 1.00 67.00 73 LEU A C 1
ATOM 560 O O . LEU A 1 73 ? 9.393 -2.874 -24.852 1.00 67.00 73 LEU A O 1
ATOM 564 N N . ASN A 1 74 ? 8.674 -3.898 -22.977 1.00 72.31 74 ASN A N 1
ATOM 565 C CA . ASN A 1 74 ? 7.638 -2.933 -22.637 1.00 72.31 74 ASN A CA 1
ATOM 566 C C . ASN A 1 74 ? 7.968 -2.313 -21.274 1.00 72.31 74 ASN A C 1
ATOM 568 O O . ASN A 1 74 ? 8.192 -3.044 -20.308 1.00 72.31 74 ASN A O 1
ATOM 572 N N . SER A 1 75 ? 8.042 -0.984 -21.212 1.00 69.00 75 SER A N 1
ATOM 573 C CA . SER A 1 75 ? 8.241 -0.250 -19.960 1.00 69.00 75 SER A CA 1
ATOM 574 C C . SER A 1 75 ? 6.890 -0.069 -19.272 1.00 69.00 75 SER A C 1
ATOM 576 O O . SER A 1 75 ? 5.901 0.218 -19.939 1.00 69.00 75 SER A O 1
ATOM 578 N N . LEU A 1 76 ? 6.812 -0.243 -17.955 1.00 76.81 76 LEU A N 1
ATOM 579 C CA . LEU A 1 76 ? 5.565 -0.063 -17.215 1.00 76.81 76 LEU A CA 1
ATOM 580 C C . LEU A 1 76 ? 5.844 0.731 -15.949 1.00 76.81 76 LEU A C 1
ATOM 582 O O . LEU A 1 76 ? 6.580 0.262 -15.083 1.00 76.81 76 LEU A O 1
ATOM 586 N N . ASP A 1 77 ? 5.221 1.900 -15.855 1.00 78.88 77 ASP A N 1
ATOM 587 C CA . ASP A 1 77 ? 5.205 2.706 -14.645 1.00 78.88 77 ASP A CA 1
ATOM 588 C C . ASP A 1 77 ? 3.757 2.868 -14.176 1.00 78.88 77 ASP A C 1
ATOM 590 O O . ASP A 1 77 ? 2.889 3.348 -14.909 1.00 78.88 77 ASP A O 1
ATOM 594 N N . MET A 1 78 ? 3.485 2.366 -12.978 1.00 79.31 78 MET A N 1
ATOM 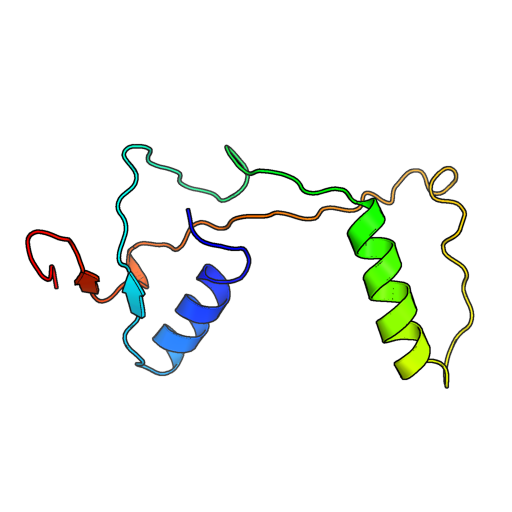595 C CA . MET A 1 78 ? 2.160 2.330 -12.373 1.00 79.31 78 MET A CA 1
ATOM 596 C C . MET A 1 78 ? 2.100 3.397 -11.290 1.00 79.31 78 MET A C 1
ATOM 598 O O . MET A 1 78 ? 2.903 3.372 -10.367 1.00 79.31 78 MET A O 1
ATOM 602 N N . THR A 1 79 ? 1.121 4.299 -11.340 1.00 81.00 79 THR A N 1
ATOM 603 C CA . THR A 1 79 ? 1.055 5.411 -10.377 1.00 81.00 79 THR A CA 1
ATOM 604 C C . THR A 1 79 ? 0.517 4.981 -9.009 1.00 81.00 79 THR A C 1
ATOM 606 O O . THR A 1 79 ? 0.840 5.588 -7.982 1.00 81.00 79 THR A O 1
ATOM 609 N N . CYS A 1 80 ? -0.338 3.957 -8.967 1.00 81.56 80 CYS A N 1
ATOM 610 C CA . CYS A 1 80 ? -1.028 3.552 -7.748 1.00 81.56 80 CYS A CA 1
ATOM 611 C C . CYS A 1 80 ? -0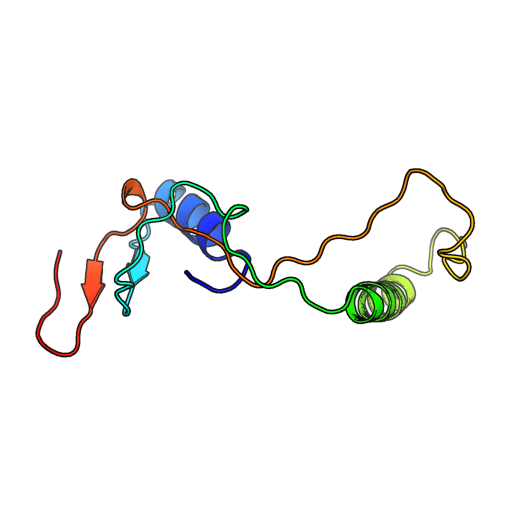.917 2.058 -7.450 1.00 81.56 80 CYS A C 1
ATOM 613 O O . CYS A 1 80 ? -0.765 1.234 -8.350 1.00 81.56 80 CYS A O 1
ATOM 615 N N . ASP A 1 81 ? -1.065 1.715 -6.172 1.00 84.56 81 ASP A N 1
ATOM 616 C CA . ASP A 1 81 ? -1.257 0.347 -5.707 1.00 84.56 81 ASP A CA 1
ATOM 617 C C . ASP A 1 81 ? -2.476 0.208 -4.776 1.00 84.56 81 ASP A C 1
ATOM 619 O O . ASP A 1 81 ? -3.069 1.178 -4.272 1.00 84.56 81 ASP A O 1
ATOM 623 N N . VAL A 1 82 ? -2.901 -1.041 -4.603 1.00 85.69 82 VAL A N 1
ATOM 624 C CA . VAL A 1 82 ? -3.970 -1.445 -3.691 1.00 85.69 82 VAL A CA 1
ATOM 625 C C . VAL A 1 82 ? -3.343 -2.170 -2.508 1.00 85.69 82 VAL A C 1
ATOM 627 O O . VAL A 1 82 ? -2.699 -3.202 -2.664 1.00 85.69 82 VAL A O 1
ATOM 630 N N . ILE A 1 83 ? -3.555 -1.627 -1.308 1.00 84.25 83 ILE A N 1
ATOM 631 C CA . ILE A 1 83 ? -3.120 -2.236 -0.048 1.00 84.25 83 ILE A CA 1
ATOM 632 C C . ILE A 1 83 ? -4.221 -3.190 0.433 1.00 84.25 83 ILE A C 1
ATOM 634 O O . ILE A 1 83 ? -5.340 -2.722 0.677 1.00 84.25 83 ILE A O 1
ATOM 638 N N . PRO A 1 84 ? -3.932 -4.492 0.612 1.00 85.69 84 PRO A N 1
ATOM 639 C CA . PRO A 1 84 ? -4.867 -5.426 1.225 1.00 85.69 84 PRO A CA 1
ATOM 640 C C . PRO A 1 84 ? -5.315 -4.967 2.623 1.00 85.69 84 PRO A C 1
ATOM 642 O O . PRO A 1 84 ? -4.483 -4.516 3.415 1.00 85.69 84 PRO A O 1
ATOM 645 N N . PRO A 1 85 ? -6.602 -5.132 2.983 1.00 84.31 85 PRO A N 1
ATOM 646 C CA . PRO A 1 85 ? -7.129 -4.664 4.266 1.00 84.31 85 PRO A CA 1
ATOM 647 C C . PRO A 1 85 ? -6.454 -5.330 5.471 1.00 84.31 85 PRO A C 1
ATOM 649 O O . PRO A 1 85 ? -6.317 -4.701 6.512 1.00 84.31 85 PRO A O 1
ATOM 652 N N . ILE A 1 86 ? -5.941 -6.555 5.315 1.00 85.62 86 ILE A N 1
ATOM 653 C CA . ILE A 1 86 ? -5.212 -7.295 6.361 1.00 85.62 86 ILE A CA 1
ATOM 654 C C . ILE A 1 86 ? -3.947 -6.584 6.874 1.00 85.62 86 ILE A C 1
ATOM 656 O O . ILE A 1 86 ? -3.447 -6.910 7.956 1.00 85.62 86 ILE A O 1
ATOM 660 N N . PHE A 1 87 ? -3.406 -5.638 6.102 1.00 85.75 87 PHE A N 1
ATOM 661 C CA . PHE A 1 87 ? -2.214 -4.885 6.480 1.00 85.75 87 PHE A CA 1
ATOM 662 C C . PHE A 1 87 ? -2.530 -3.520 7.097 1.00 85.75 87 PHE A C 1
ATOM 664 O O . PHE A 1 87 ? -1.621 -2.887 7.622 1.00 85.75 87 PHE A O 1
ATOM 671 N N . ILE A 1 88 ? -3.789 -3.075 7.069 1.00 86.50 88 ILE A N 1
ATOM 672 C CA . ILE A 1 88 ? -4.221 -1.789 7.624 1.00 86.50 88 ILE A CA 1
ATOM 673 C C . ILE A 1 88 ? -4.666 -2.016 9.071 1.00 86.50 88 ILE A C 1
ATOM 675 O O . ILE A 1 88 ? -5.496 -2.877 9.337 1.00 86.50 88 ILE A O 1
ATOM 679 N N . SER A 1 89 ? -4.093 -1.261 10.007 1.00 86.12 89 SER A N 1
ATOM 680 C CA . SER A 1 89 ? -4.401 -1.371 11.440 1.00 86.12 89 SER A CA 1
ATOM 681 C C . SER A 1 89 ? -5.461 -0.380 11.892 1.00 86.12 89 SER A C 1
ATOM 683 O O . SER A 1 89 ? -6.208 -0.663 12.816 1.00 86.12 89 SER A O 1
ATOM 685 N N . THR A 1 90 ? -5.502 0.800 11.279 1.00 84.94 90 THR A N 1
ATOM 686 C CA . THR A 1 90 ? -6.425 1.859 11.684 1.00 84.94 90 THR A CA 1
ATOM 687 C C . THR A 1 90 ? -6.767 2.725 10.485 1.00 84.94 90 THR A C 1
ATOM 689 O O . THR A 1 90 ? -5.895 3.061 9.674 1.00 84.94 90 THR A O 1
ATOM 692 N N . VAL A 1 91 ? -8.033 3.111 10.380 1.00 84.75 91 VAL A N 1
ATOM 693 C CA . VAL A 1 91 ? -8.513 4.069 9.391 1.00 84.75 91 VAL A CA 1
ATOM 694 C C . VAL A 1 91 ? -8.923 5.355 10.101 1.00 84.75 91 VAL A C 1
ATOM 696 O O . VAL A 1 91 ? -9.860 5.362 10.891 1.00 84.75 91 VAL A O 1
ATOM 699 N N . ILE A 1 92 ? -8.210 6.445 9.830 1.00 83.75 92 ILE A N 1
ATOM 700 C CA . ILE A 1 92 ? -8.539 7.777 10.344 1.00 83.75 92 ILE A CA 1
ATOM 701 C C . ILE A 1 92 ? -9.472 8.453 9.350 1.00 83.75 92 ILE A C 1
ATOM 703 O O . ILE A 1 92 ? -9.241 8.419 8.143 1.00 83.75 92 ILE A O 1
ATOM 707 N N . THR A 1 93 ? -10.528 9.066 9.856 1.00 83.62 93 THR A N 1
ATOM 708 C CA . THR A 1 93 ? -11.535 9.744 9.045 1.00 83.62 93 THR A CA 1
ATOM 709 C C . THR A 1 93 ? -11.836 11.101 9.664 1.00 83.62 93 THR A C 1
ATOM 711 O O . THR A 1 93 ? -11.494 11.345 10.820 1.00 83.62 93 THR A O 1
ATOM 714 N N . GLU A 1 94 ? -12.505 11.978 8.919 1.00 81.44 94 GLU A N 1
ATOM 715 C CA . GLU A 1 94 ? -12.973 13.274 9.441 1.00 81.44 94 GLU A CA 1
ATOM 716 C C . GLU A 1 94 ? -13.950 13.117 10.628 1.00 81.44 94 GLU A C 1
ATOM 718 O O . GLU A 1 94 ? -14.196 14.074 11.358 1.00 81.44 94 GLU A O 1
ATOM 723 N N . LEU A 1 95 ? -14.554 11.930 10.771 1.00 81.69 95 LEU A N 1
ATOM 724 C CA . LEU A 1 95 ? -15.619 11.642 11.729 1.00 81.69 95 LEU A CA 1
ATOM 725 C C . LEU A 1 95 ? -15.101 10.905 12.965 1.00 81.69 95 LEU A C 1
ATOM 727 O O . LEU A 1 95 ? -15.519 11.220 14.073 1.00 81.69 95 LEU A O 1
ATOM 731 N N . ASP A 1 96 ? -14.221 9.922 12.771 1.00 79.12 96 ASP A N 1
ATOM 732 C CA . ASP A 1 96 ? -13.672 9.102 13.852 1.00 79.12 96 ASP A CA 1
ATOM 733 C C . ASP A 1 96 ? -12.422 8.302 13.430 1.00 79.12 96 ASP A C 1
ATOM 735 O O . ASP A 1 96 ? -12.081 8.198 12.243 1.00 79.12 96 ASP A O 1
ATOM 739 N N . ILE A 1 97 ? -11.759 7.702 14.418 1.00 83.75 97 ILE A N 1
ATOM 740 C CA . ILE A 1 97 ? -10.677 6.731 14.260 1.00 83.75 97 ILE A CA 1
ATOM 741 C C . ILE A 1 97 ? -11.271 5.321 14.348 1.00 83.75 97 ILE A C 1
ATOM 743 O O . ILE A 1 97 ? -11.685 4.867 15.411 1.00 83.75 97 ILE A O 1
ATOM 747 N N . LEU A 1 98 ? -11.276 4.604 13.226 1.00 78.62 98 LEU A N 1
ATOM 748 C CA . LEU A 1 98 ? -11.764 3.231 13.137 1.00 78.62 98 LEU A CA 1
ATOM 749 C C . LEU A 1 98 ? -10.588 2.265 13.300 1.00 78.62 98 LEU A C 1
ATOM 751 O O . LEU A 1 98 ? -9.696 2.221 12.448 1.00 78.62 98 LEU A O 1
ATOM 755 N N . SER A 1 99 ? -10.580 1.523 14.407 1.00 72.44 99 SER A N 1
ATOM 756 C CA . SER A 1 99 ? -9.598 0.474 14.719 1.00 72.44 99 SER A CA 1
ATOM 757 C C . SER A 1 99 ? -10.139 -0.921 14.445 1.00 72.44 99 SER A C 1
ATOM 759 O O . SER A 1 99 ? -11.368 -1.119 14.537 1.00 72.44 99 SER A O 1
#